Protein AF-A0A528ISN8-F1 (afdb_monomer)

Foldseek 3Di:
DFDDPVVLVVLVVLLVVLVLLLCLQVPVVVNQVLAQFHDDNVRSNVSNVVSVVLSVVSVVCSVVRDPVVVLVNLVVQLVVLVVVLVVCVVPVVRGDPVDCNVVVVNVSSVVSNVVSVVVNVVVVVPD

Radius of gyration: 15.38 Å; Cα contacts (8 Å, |Δi|>4): 107; chains: 1; bounding box: 31×27×47 Å

Structure (mmCIF, N/CA/C/O backbone):
data_AF-A0A528ISN8-F1
#
_entry.id   AF-A0A528ISN8-F1
#
loop_
_atom_site.group_PDB
_atom_site.id
_atom_site.type_symbol
_atom_site.label_atom_id
_atom_site.label_alt_id
_atom_site.label_comp_id
_atom_site.label_asym_id
_atom_site.label_entity_id
_atom_site.label_seq_id
_atom_site.pdbx_PDB_ins_code
_atom_site.Cartn_x
_atom_site.Cartn_y
_atom_site.Cartn_z
_atom_site.occupancy
_atom_site.B_iso_or_equiv
_atom_site.auth_seq_id
_atom_site.auth_comp_id
_atom_site.auth_asym_id
_atom_site.auth_atom_id
_atom_site.pdbx_PDB_model_num
ATOM 1 N N . PRO A 1 1 ? -13.300 -5.637 23.542 1.00 52.06 1 PRO A N 1
ATOM 2 C CA . PRO A 1 1 ? -14.285 -5.039 22.604 1.00 52.06 1 PRO A CA 1
ATOM 3 C C . PRO A 1 1 ? -13.810 -5.122 21.140 1.00 52.06 1 PRO A C 1
ATOM 5 O O . PRO A 1 1 ? -12.616 -4.921 20.903 1.00 52.06 1 PRO A O 1
ATOM 8 N N . PRO A 1 2 ? -14.709 -5.433 20.189 1.00 59.47 2 PRO A N 1
ATOM 9 C CA . PRO A 1 2 ? -14.371 -5.659 18.779 1.00 59.47 2 PRO A CA 1
ATOM 10 C C . PRO A 1 2 ? -13.728 -4.428 18.117 1.00 59.47 2 PRO A C 1
ATOM 12 O O . PRO A 1 2 ? -13.886 -3.300 18.597 1.00 59.47 2 PRO A O 1
ATOM 15 N N . PHE A 1 3 ? -12.969 -4.648 17.035 1.00 64.38 3 PHE A N 1
ATOM 16 C CA . PHE A 1 3 ? -12.399 -3.558 16.236 1.00 64.38 3 PHE A CA 1
ATOM 17 C C . PHE A 1 3 ? -13.496 -2.615 15.707 1.00 64.38 3 PHE A C 1
ATOM 19 O O . PHE A 1 3 ? -14.561 -3.096 15.314 1.00 64.38 3 PHE A O 1
ATOM 26 N N . PRO A 1 4 ? -13.249 -1.290 15.654 1.00 77.19 4 PRO A N 1
ATOM 27 C CA . PRO A 1 4 ? -14.167 -0.351 15.015 1.00 77.19 4 PRO A CA 1
ATOM 28 C C . PRO A 1 4 ? -14.464 -0.772 13.569 1.00 77.19 4 PRO A C 1
ATOM 30 O O . PRO A 1 4 ? -13.540 -1.135 12.841 1.00 77.19 4 PRO A O 1
ATOM 33 N N . ALA A 1 5 ? -15.725 -0.682 13.133 1.00 82.25 5 ALA A N 1
ATOM 34 C CA . ALA A 1 5 ? -16.137 -1.074 11.778 1.00 82.25 5 ALA A CA 1
ATOM 35 C C . ALA A 1 5 ? -15.316 -0.366 10.684 1.00 82.25 5 ALA A C 1
ATOM 37 O O . ALA A 1 5 ? -14.894 -0.995 9.719 1.00 82.25 5 ALA A O 1
ATOM 38 N N . ALA A 1 6 ? -14.997 0.913 10.893 1.00 81.38 6 ALA A N 1
ATOM 39 C CA . ALA A 1 6 ? -14.161 1.691 9.985 1.00 81.38 6 ALA A CA 1
ATOM 40 C C . ALA A 1 6 ? -12.724 1.146 9.858 1.00 81.38 6 ALA A C 1
ATOM 42 O O . ALA A 1 6 ? -12.164 1.161 8.768 1.00 81.38 6 ALA A O 1
ATOM 43 N N . LEU A 1 7 ? -12.138 0.620 10.941 1.00 79.38 7 LEU A N 1
ATOM 44 C CA . LEU A 1 7 ? -10.798 0.027 10.891 1.00 79.38 7 LEU A CA 1
ATOM 45 C C . LEU A 1 7 ? -10.818 -1.331 10.181 1.00 79.38 7 LEU A C 1
ATOM 47 O O . LEU A 1 7 ? -9.904 -1.634 9.428 1.00 79.38 7 LEU A O 1
ATOM 51 N N . ARG A 1 8 ? -11.884 -2.122 10.359 1.00 83.69 8 ARG A N 1
ATOM 52 C CA . ARG A 1 8 ? -12.072 -3.370 9.602 1.00 83.69 8 ARG A CA 1
ATOM 53 C C . ARG A 1 8 ? -12.215 -3.106 8.109 1.00 83.69 8 ARG A C 1
ATOM 55 O O . ARG A 1 8 ? -11.551 -3.767 7.321 1.00 83.69 8 ARG A O 1
ATOM 62 N N . LEU A 1 9 ? -13.040 -2.126 7.733 1.00 86.88 9 LEU A N 1
ATOM 63 C CA . LEU A 1 9 ? -13.190 -1.710 6.340 1.00 86.88 9 LEU A CA 1
ATOM 64 C C . LEU A 1 9 ? -11.846 -1.254 5.761 1.00 86.88 9 LEU A C 1
ATOM 66 O O . LEU A 1 9 ? -11.470 -1.699 4.683 1.00 86.88 9 LEU A O 1
ATOM 70 N N . PHE A 1 10 ? -11.096 -0.437 6.504 1.00 85.56 10 PHE A N 1
ATOM 71 C CA . PHE A 1 10 ? -9.749 -0.031 6.111 1.00 85.56 10 PHE A CA 1
ATOM 72 C C . PHE A 1 10 ? -8.819 -1.234 5.900 1.00 85.56 10 PHE A C 1
ATOM 74 O O . PHE A 1 10 ? -8.199 -1.334 4.848 1.00 85.56 10 PHE A O 1
ATOM 81 N N . SER A 1 11 ? -8.770 -2.187 6.836 1.00 86.12 11 SER A N 1
ATOM 82 C CA . SER A 1 11 ? -7.963 -3.406 6.690 1.00 86.12 11 SER A CA 1
ATOM 83 C C . SER A 1 11 ? -8.367 -4.243 5.473 1.00 86.12 11 SER A C 1
ATOM 85 O O . SER A 1 11 ? -7.494 -4.757 4.784 1.00 86.12 11 SER A O 1
ATOM 87 N N . VAL A 1 12 ? -9.664 -4.354 5.168 1.00 89.94 12 VAL A N 1
ATOM 88 C CA . VAL A 1 12 ? -10.143 -5.038 3.954 1.00 89.94 12 VAL A CA 1
ATOM 89 C C . VAL A 1 12 ? -9.658 -4.319 2.694 1.00 89.94 12 VAL A C 1
ATOM 91 O O . VAL A 1 12 ? -9.135 -4.966 1.790 1.00 89.94 12 VAL A O 1
ATOM 94 N N . VAL A 1 13 ? -9.768 -2.989 2.645 1.00 89.56 13 VAL A N 1
ATOM 95 C CA . VAL A 1 13 ? -9.257 -2.185 1.521 1.00 89.56 13 VAL A CA 1
ATOM 96 C C . VAL A 1 13 ? -7.746 -2.367 1.358 1.00 89.56 13 VAL A C 1
ATOM 98 O O . VAL A 1 13 ? -7.276 -2.576 0.242 1.00 89.56 13 VAL A O 1
ATOM 101 N N . VAL A 1 14 ? -6.989 -2.358 2.459 1.00 87.88 14 VAL A N 1
ATOM 102 C CA . VAL A 1 14 ? -5.541 -2.608 2.444 1.00 87.88 14 VAL A CA 1
ATOM 103 C C . VAL A 1 14 ? -5.237 -4.000 1.890 1.00 87.88 14 VAL A C 1
ATOM 105 O O . VAL A 1 14 ? -4.411 -4.116 0.994 1.00 87.88 14 VAL A O 1
ATOM 108 N N . ILE A 1 15 ? -5.941 -5.048 2.328 1.00 90.94 15 ILE A N 1
ATOM 109 C CA . ILE A 1 15 ? -5.758 -6.410 1.797 1.00 90.94 15 ILE A CA 1
ATOM 110 C C . ILE A 1 15 ? -5.985 -6.456 0.281 1.00 90.94 15 ILE A C 1
ATOM 112 O O . ILE A 1 15 ? -5.179 -7.050 -0.430 1.00 90.94 15 ILE A O 1
ATOM 116 N N . LEU A 1 16 ? -7.030 -5.799 -0.231 1.00 92.00 16 LEU A N 1
ATOM 117 C CA . LEU A 1 16 ? -7.304 -5.751 -1.673 1.00 92.00 16 LEU A CA 1
ATOM 118 C C . LEU A 1 16 ? -6.154 -5.111 -2.465 1.00 92.00 16 LEU A C 1
ATOM 120 O O . LEU A 1 16 ? -5.791 -5.600 -3.533 1.00 92.00 16 LEU A O 1
ATOM 124 N N . VAL A 1 17 ? -5.546 -4.052 -1.929 1.00 90.00 17 VAL A N 1
ATOM 125 C CA . VAL A 1 17 ? -4.348 -3.435 -2.519 1.00 90.00 17 VAL A CA 1
ATOM 126 C C . VAL A 1 17 ? -3.147 -4.381 -2.433 1.00 90.00 17 VAL A C 1
ATOM 128 O O . VAL A 1 17 ? -2.412 -4.541 -3.410 1.00 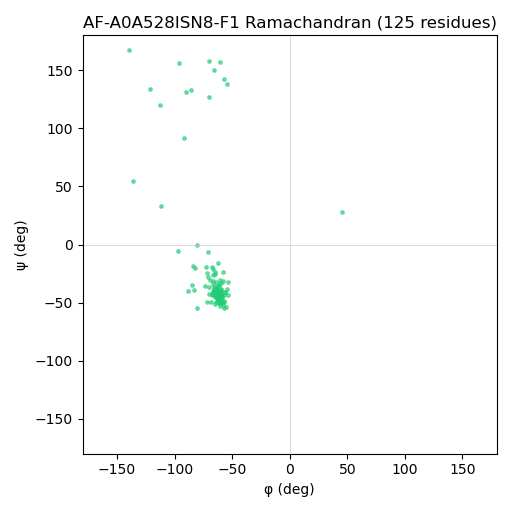90.00 17 VAL A O 1
ATOM 131 N N . LEU A 1 18 ? -2.951 -5.040 -1.290 1.00 92.12 18 LEU A N 1
ATOM 132 C CA . LEU A 1 18 ? -1.830 -5.954 -1.073 1.00 92.12 18 LEU A CA 1
ATOM 133 C C . LEU A 1 18 ? -1.885 -7.185 -1.980 1.00 92.12 18 LEU A C 1
ATOM 135 O O . LEU A 1 18 ? -0.827 -7.699 -2.324 1.00 92.12 18 LEU A O 1
ATOM 139 N N . ILE A 1 19 ? -3.062 -7.606 -2.452 1.00 94.31 19 ILE A N 1
ATOM 140 C CA . ILE A 1 19 ? -3.190 -8.650 -3.486 1.00 94.31 19 ILE A CA 1
ATOM 141 C C . ILE A 1 19 ? -2.476 -8.232 -4.782 1.00 94.31 19 ILE A C 1
ATOM 143 O O . ILE A 1 19 ? -1.781 -9.045 -5.395 1.00 94.31 19 ILE A O 1
ATOM 147 N N . ILE A 1 20 ? -2.587 -6.962 -5.185 1.00 93.19 20 ILE A N 1
ATOM 148 C CA . ILE A 1 20 ? -1.878 -6.438 -6.364 1.00 93.19 20 ILE A CA 1
ATOM 149 C C . ILE A 1 20 ? -0.364 -6.492 -6.121 1.00 93.19 20 ILE A C 1
ATOM 151 O O . ILE A 1 20 ? 0.386 -6.942 -6.989 1.00 93.19 20 ILE A O 1
ATOM 155 N N . GLY A 1 21 ? 0.079 -6.093 -4.925 1.00 92.50 21 GLY A N 1
ATOM 156 C CA . GLY A 1 21 ? 1.479 -6.175 -4.504 1.00 92.50 21 GLY A CA 1
ATOM 157 C C . GLY A 1 21 ? 2.014 -7.611 -4.473 1.00 92.50 21 GLY A C 1
ATOM 158 O O . GLY A 1 21 ? 3.068 -7.886 -5.042 1.00 92.50 21 GLY A O 1
ATOM 159 N N . ALA A 1 22 ? 1.264 -8.550 -3.894 1.00 95.12 22 ALA A N 1
ATOM 160 C CA . ALA A 1 22 ? 1.579 -9.979 -3.868 1.00 95.12 22 ALA A CA 1
ATOM 161 C C . ALA A 1 22 ? 1.672 -10.571 -5.283 1.00 95.12 22 ALA A C 1
ATOM 163 O O . ALA A 1 22 ? 2.490 -11.455 -5.546 1.00 95.12 22 ALA A O 1
ATOM 164 N N . GLY A 1 23 ? 0.912 -10.027 -6.236 1.00 95.12 23 GLY A N 1
ATOM 165 C CA . GLY A 1 23 ? 1.036 -10.363 -7.649 1.00 95.12 23 GLY A CA 1
ATOM 166 C C . GLY A 1 23 ? 2.433 -10.104 -8.233 1.00 95.12 23 GLY A C 1
ATOM 167 O O . GLY A 1 23 ? 2.816 -10.795 -9.172 1.00 95.12 23 GLY A O 1
ATOM 168 N N . LEU A 1 24 ? 3.256 -9.213 -7.661 1.00 94.69 24 LEU A N 1
ATOM 169 C CA . LEU A 1 24 ? 4.671 -9.097 -8.049 1.00 94.69 24 LEU A CA 1
ATOM 170 C C . LEU A 1 24 ? 5.507 -10.332 -7.671 1.00 94.69 24 LEU A C 1
ATOM 172 O O . LEU A 1 24 ? 6.516 -10.605 -8.322 1.00 94.69 24 LEU A O 1
ATOM 176 N N . PHE A 1 25 ? 5.104 -11.073 -6.636 1.00 95.81 25 PHE A N 1
ATOM 177 C CA . PHE A 1 25 ? 5.759 -12.315 -6.229 1.00 95.81 25 PHE A CA 1
ATOM 178 C C . PHE A 1 25 ? 5.298 -13.485 -7.101 1.00 95.81 25 PHE A C 1
ATOM 180 O O . PHE A 1 25 ? 6.121 -14.158 -7.723 1.00 95.81 25 PHE A O 1
ATOM 187 N N . PHE A 1 26 ? 3.980 -13.692 -7.181 1.00 96.44 26 PHE A N 1
ATOM 188 C CA . PHE A 1 26 ? 3.382 -14.872 -7.815 1.00 96.44 26 PHE A CA 1
ATOM 189 C C . PHE A 1 26 ? 3.221 -14.744 -9.335 1.00 96.44 26 PHE A C 1
ATOM 191 O O . PHE A 1 26 ? 3.386 -15.726 -10.053 1.00 96.44 26 PHE A O 1
ATOM 198 N N . ALA A 1 27 ? 2.925 -13.544 -9.842 1.00 95.50 27 ALA A N 1
ATOM 199 C CA . ALA A 1 27 ? 2.644 -13.289 -11.256 1.00 95.50 27 ALA A CA 1
ATOM 200 C C . ALA A 1 27 ? 3.340 -12.011 -11.786 1.00 95.50 27 ALA A C 1
ATOM 202 O O . ALA A 1 27 ? 2.686 -11.131 -12.363 1.00 95.50 27 ALA A O 1
ATOM 203 N N . PRO A 1 28 ? 4.679 -11.883 -11.647 1.00 93.38 28 PRO A N 1
ATOM 204 C CA . PRO A 1 28 ? 5.405 -10.661 -12.002 1.00 93.38 28 PRO A CA 1
ATOM 205 C C . PRO A 1 28 ? 5.227 -10.248 -13.468 1.00 93.38 28 PRO A C 1
ATOM 207 O O . PRO A 1 28 ? 5.225 -9.059 -13.767 1.00 93.38 28 PRO A O 1
ATOM 210 N N . VAL A 1 29 ? 5.041 -11.199 -14.388 1.00 93.06 29 VAL A N 1
ATOM 211 C CA . VAL A 1 29 ? 4.824 -10.909 -15.818 1.00 93.06 29 VAL A CA 1
ATOM 212 C C . VAL A 1 29 ? 3.555 -10.076 -16.040 1.00 93.06 29 VAL A C 1
ATOM 214 O O . VAL A 1 29 ? 3.536 -9.203 -16.904 1.00 93.06 29 VAL A O 1
ATOM 217 N N . LEU A 1 30 ? 2.516 -10.287 -15.228 1.00 93.19 30 LEU A N 1
ATOM 218 C CA . LEU A 1 30 ? 1.252 -9.558 -15.330 1.00 93.19 30 LEU A CA 1
ATOM 219 C C . LEU A 1 30 ? 1.304 -8.205 -14.611 1.00 93.19 30 LEU A C 1
ATOM 221 O O . LEU A 1 30 ? 0.760 -7.218 -15.109 1.00 93.19 30 LEU A O 1
ATOM 225 N N . VAL A 1 31 ? 1.952 -8.143 -13.446 1.00 93.81 31 VAL A N 1
ATOM 226 C CA . VAL A 1 31 ? 1.903 -6.951 -12.585 1.00 93.81 31 VAL A CA 1
ATOM 227 C C . VAL A 1 31 ? 2.988 -5.933 -12.928 1.00 93.81 31 VAL A C 1
ATOM 229 O O . VAL A 1 31 ? 2.696 -4.740 -12.987 1.00 93.81 31 VAL A O 1
ATOM 232 N N . LYS A 1 32 ? 4.218 -6.371 -13.233 1.00 93.12 32 LYS A N 1
ATOM 233 C CA . LYS A 1 32 ? 5.349 -5.464 -13.505 1.00 93.12 32 LYS A CA 1
ATOM 234 C C . LYS A 1 32 ? 5.064 -4.414 -14.591 1.00 93.12 32 LYS A C 1
ATOM 236 O O . LYS A 1 32 ? 5.410 -3.261 -14.358 1.00 93.12 32 LYS A O 1
ATOM 241 N N . PRO A 1 33 ? 4.424 -4.730 -15.738 1.00 91.94 33 PRO A N 1
ATOM 242 C CA . PRO A 1 33 ? 4.152 -3.724 -16.773 1.00 91.94 33 PRO A CA 1
ATOM 243 C C . PRO A 1 33 ? 3.187 -2.615 -16.329 1.00 91.94 33 PRO A C 1
ATOM 245 O O . PRO A 1 33 ? 3.187 -1.526 -16.905 1.00 91.94 33 PRO A O 1
ATOM 248 N N . ARG A 1 34 ? 2.355 -2.904 -15.321 1.00 91.81 34 ARG A N 1
ATOM 249 C CA . ARG A 1 34 ? 1.342 -2.003 -14.751 1.00 91.81 34 ARG A CA 1
ATOM 250 C C . ARG A 1 34 ? 1.838 -1.287 -13.493 1.00 91.81 34 ARG A C 1
ATOM 252 O O . ARG A 1 34 ? 1.126 -0.437 -12.965 1.00 91.81 34 ARG A O 1
ATOM 259 N N . TRP A 1 35 ? 3.030 -1.640 -13.015 1.00 93.19 35 TRP A N 1
ATOM 260 C CA . TRP A 1 35 ? 3.626 -1.042 -11.831 1.00 93.19 35 TRP A CA 1
ATOM 261 C C . TRP A 1 35 ? 3.949 0.444 -12.080 1.00 93.19 35 TRP A C 1
ATOM 263 O O . TRP A 1 35 ? 4.215 0.818 -13.227 1.00 93.19 35 TRP A O 1
ATOM 273 N N . PRO A 1 36 ? 3.923 1.317 -11.053 1.00 92.94 36 PRO A N 1
ATOM 274 C CA . PRO A 1 36 ? 4.059 2.760 -11.271 1.00 92.94 36 PRO A CA 1
ATOM 275 C C . PRO A 1 36 ? 5.448 3.206 -11.763 1.00 92.94 36 PRO A C 1
ATOM 277 O O . PRO A 1 36 ? 5.579 4.289 -12.335 1.00 92.94 36 PRO A O 1
ATOM 280 N N . TRP A 1 37 ? 6.467 2.366 -11.567 1.00 92.94 37 TRP A N 1
ATOM 281 C CA . TRP A 1 37 ? 7.837 2.566 -12.040 1.00 92.94 37 TRP A CA 1
ATOM 282 C C . TRP A 1 37 ? 8.441 1.254 -12.556 1.00 92.94 37 TRP A C 1
ATOM 284 O O . TRP A 1 37 ? 7.912 0.161 -12.325 1.00 92.94 37 TRP A O 1
ATOM 294 N N . ALA A 1 38 ? 9.574 1.352 -13.251 1.00 91.88 38 ALA A N 1
ATOM 295 C CA . ALA A 1 38 ? 10.290 0.190 -13.762 1.00 91.88 38 ALA A CA 1
ATOM 296 C C . ALA A 1 38 ? 10.937 -0.621 -12.625 1.00 91.88 38 ALA A C 1
ATOM 298 O O . ALA A 1 38 ? 11.713 -0.103 -11.827 1.00 91.88 38 ALA A O 1
ATOM 299 N N . VAL A 1 39 ? 10.654 -1.923 -12.582 1.00 91.38 39 VAL A N 1
ATOM 300 C CA . VAL A 1 39 ? 11.180 -2.847 -11.565 1.00 91.38 39 VAL A CA 1
ATOM 301 C C . VAL A 1 39 ? 11.964 -3.991 -12.207 1.00 91.38 39 VAL A C 1
ATOM 303 O O . VAL A 1 39 ? 11.507 -4.637 -13.155 1.00 91.38 39 VAL A O 1
ATOM 306 N N . THR A 1 40 ? 13.147 -4.292 -11.672 1.00 93.44 40 THR A N 1
ATOM 307 C CA . THR A 1 40 ? 13.923 -5.479 -12.069 1.00 93.44 40 THR A CA 1
ATOM 308 C C . THR A 1 40 ? 13.232 -6.762 -11.577 1.00 93.44 40 THR A C 1
ATOM 310 O O . THR A 1 40 ?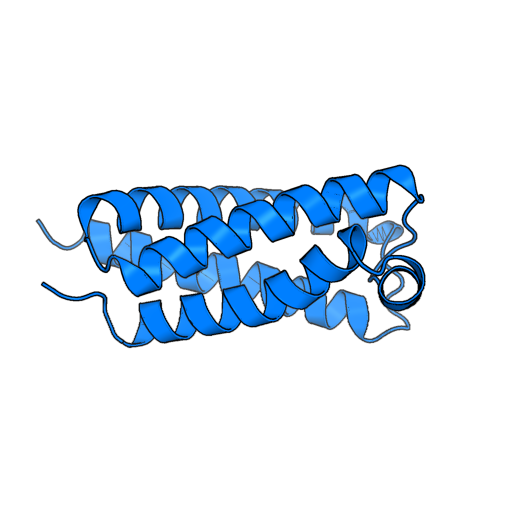 12.397 -6.706 -10.669 1.00 93.44 40 THR A O 1
ATOM 313 N N . PRO A 1 41 ? 13.499 -7.940 -12.178 1.00 92.50 41 PRO A N 1
ATOM 314 C CA . PRO A 1 41 ? 12.860 -9.194 -11.762 1.00 92.50 41 PRO A CA 1
ATOM 315 C C . PRO A 1 41 ? 13.067 -9.537 -10.280 1.00 92.50 41 PRO A C 1
ATOM 317 O O . PRO A 1 41 ? 12.119 -9.958 -9.621 1.00 92.50 41 PRO A O 1
ATOM 320 N N . PHE A 1 42 ? 14.274 -9.307 -9.755 1.00 93.81 42 PHE A N 1
ATOM 321 C CA . PHE A 1 42 ? 14.571 -9.510 -8.339 1.00 93.81 42 PHE A CA 1
ATOM 322 C C . PHE A 1 42 ? 13.769 -8.547 -7.454 1.00 93.81 42 PHE A C 1
ATOM 324 O O . PHE A 1 42 ? 13.039 -9.003 -6.578 1.00 93.81 42 PHE A O 1
ATOM 331 N N . ASN A 1 43 ? 13.809 -7.239 -7.744 1.00 93.19 43 ASN A N 1
ATOM 332 C CA . ASN A 1 43 ? 13.100 -6.227 -6.953 1.00 93.19 43 ASN A CA 1
ATOM 333 C C . ASN A 1 43 ? 11.583 -6.448 -6.953 1.00 93.19 43 ASN A C 1
ATOM 335 O O . ASN A 1 43 ? 10.938 -6.228 -5.933 1.00 93.19 43 ASN A O 1
ATOM 339 N N . ALA A 1 44 ? 11.012 -6.919 -8.067 1.00 93.88 44 ALA A N 1
ATOM 340 C CA . ALA A 1 44 ? 9.595 -7.264 -8.135 1.00 93.88 44 ALA A CA 1
ATOM 341 C C . ALA A 1 44 ? 9.239 -8.370 -7.130 1.00 93.88 44 ALA A C 1
ATOM 343 O O . ALA A 1 44 ? 8.355 -8.178 -6.298 1.00 93.88 44 ALA A O 1
ATOM 344 N N . ARG A 1 45 ? 9.963 -9.497 -7.141 1.00 94.88 45 ARG A N 1
ATOM 345 C CA . ARG A 1 45 ? 9.713 -10.584 -6.182 1.00 94.88 45 ARG A CA 1
ATOM 346 C C . ARG A 1 45 ? 10.001 -10.149 -4.749 1.00 94.88 45 ARG A C 1
ATOM 348 O O . ARG A 1 45 ? 9.221 -10.459 -3.861 1.00 94.88 45 ARG A O 1
ATOM 355 N N . PHE A 1 46 ? 11.066 -9.386 -4.527 1.00 94.25 46 PHE A N 1
ATOM 356 C CA . PHE A 1 46 ? 11.395 -8.851 -3.208 1.00 94.25 46 PHE A CA 1
ATOM 357 C C . PHE A 1 46 ? 10.249 -8.001 -2.637 1.00 94.25 46 PHE A C 1
ATOM 359 O O . PHE A 1 46 ? 9.747 -8.303 -1.557 1.00 94.25 46 PHE A O 1
ATOM 366 N N . LEU A 1 47 ? 9.756 -7.014 -3.396 1.00 93.56 47 LEU A N 1
ATOM 367 C CA . LEU A 1 47 ? 8.602 -6.192 -3.011 1.00 93.56 47 LEU A CA 1
ATOM 368 C C . LEU A 1 47 ? 7.337 -7.031 -2.808 1.00 93.56 47 LEU A C 1
ATOM 370 O O . LEU A 1 47 ? 6.634 -6.866 -1.813 1.00 93.56 47 LEU A O 1
ATOM 374 N N . GLY A 1 48 ? 7.064 -7.964 -3.722 1.00 95.25 48 GLY A N 1
ATOM 375 C CA . GLY A 1 48 ? 5.913 -8.854 -3.615 1.00 95.25 48 GLY A CA 1
ATOM 376 C C . GLY A 1 48 ? 5.934 -9.715 -2.350 1.00 95.25 48 GLY A C 1
ATOM 377 O O . GLY A 1 48 ? 4.878 -9.964 -1.771 1.00 95.25 48 GLY A O 1
ATOM 378 N N . GLY A 1 49 ? 7.118 -10.114 -1.877 1.00 94.75 49 GLY A N 1
ATOM 379 C CA . GLY A 1 49 ? 7.290 -10.818 -0.606 1.00 94.75 49 GLY A CA 1
ATOM 380 C C . GLY A 1 49 ? 6.846 -9.976 0.592 1.00 94.75 49 GLY A C 1
ATOM 381 O O . GLY A 1 49 ? 6.066 -10.460 1.412 1.00 94.75 49 GLY A O 1
ATOM 382 N N . PHE A 1 50 ? 7.254 -8.702 0.656 1.00 92.12 50 PHE A N 1
ATOM 383 C CA . PHE A 1 50 ? 6.807 -7.781 1.711 1.00 92.12 50 PHE A CA 1
ATOM 384 C C . PHE A 1 50 ? 5.292 -7.586 1.702 1.00 92.12 50 PHE A C 1
ATOM 386 O O . PHE A 1 50 ? 4.657 -7.729 2.745 1.00 92.12 50 PHE A O 1
ATOM 393 N N . TYR A 1 51 ? 4.704 -7.334 0.530 1.00 92.56 51 TYR A N 1
ATOM 394 C CA . TYR A 1 51 ? 3.254 -7.166 0.420 1.00 92.56 51 TYR A CA 1
ATOM 395 C C . TYR A 1 51 ? 2.484 -8.429 0.802 1.00 92.56 51 TYR A C 1
ATOM 397 O O . TYR A 1 51 ? 1.445 -8.347 1.453 1.00 92.56 51 TYR A O 1
ATOM 405 N N . THR A 1 52 ? 3.007 -9.605 0.449 1.00 94.62 52 THR A N 1
ATOM 406 C CA . THR A 1 52 ? 2.404 -10.888 0.832 1.00 94.62 52 THR A CA 1
ATOM 407 C C . THR A 1 52 ? 2.468 -11.096 2.346 1.00 94.62 52 THR A C 1
ATOM 409 O O . THR A 1 52 ? 1.472 -11.490 2.951 1.00 94.62 52 THR A O 1
ATOM 412 N N . ALA A 1 53 ? 3.606 -10.796 2.978 1.00 92.12 53 ALA A N 1
ATOM 413 C CA . ALA A 1 53 ? 3.751 -10.898 4.428 1.00 92.12 53 ALA A CA 1
ATOM 414 C C . ALA A 1 53 ? 2.786 -9.953 5.161 1.00 92.12 53 ALA A C 1
ATOM 416 O O . ALA A 1 53 ? 2.082 -10.376 6.079 1.00 92.12 53 ALA A O 1
ATOM 417 N N . GLU A 1 54 ? 2.690 -8.697 4.718 1.00 89.62 54 GLU A N 1
ATOM 418 C CA . GLU A 1 54 ? 1.739 -7.732 5.273 1.00 89.62 54 GLU A CA 1
ATOM 419 C C . GLU A 1 54 ? 0.289 -8.206 5.102 1.00 89.62 54 GLU A C 1
ATOM 421 O O . GLU A 1 54 ? -0.502 -8.133 6.044 1.00 89.62 54 GLU A O 1
ATOM 426 N N . MET A 1 55 ? -0.051 -8.766 3.937 1.00 91.38 55 MET A N 1
ATOM 427 C CA . MET A 1 55 ? -1.389 -9.287 3.654 1.00 91.38 55 MET A CA 1
ATOM 428 C C . MET A 1 55 ? -1.778 -10.387 4.643 1.00 91.38 55 MET A C 1
ATOM 430 O O . MET A 1 55 ? -2.889 -10.371 5.174 1.00 91.38 55 MET A O 1
ATOM 434 N N . VAL A 1 56 ? -0.858 -11.314 4.928 1.00 91.56 56 VAL A N 1
ATOM 435 C CA . VAL A 1 56 ? -1.073 -12.395 5.900 1.00 91.56 56 VAL A CA 1
ATOM 436 C C . VAL A 1 56 ? -1.297 -11.829 7.303 1.00 91.56 56 VAL A C 1
ATOM 438 O O . VAL A 1 56 ? -2.227 -12.253 7.990 1.00 91.56 56 VAL A O 1
ATOM 441 N N . VAL A 1 57 ? -0.507 -10.834 7.718 1.00 87.56 57 VAL A N 1
ATOM 442 C CA . VAL A 1 57 ? -0.674 -10.173 9.023 1.00 87.56 57 VAL A CA 1
ATOM 443 C C . VAL A 1 57 ? -2.022 -9.444 9.109 1.00 87.56 57 VAL A C 1
ATOM 445 O O . VAL A 1 57 ? -2.724 -9.560 10.115 1.00 87.56 57 VAL A O 1
ATOM 448 N N . MET A 1 58 ? -2.431 -8.735 8.055 1.00 85.12 58 MET A N 1
ATOM 449 C CA . MET A 1 58 ? -3.721 -8.038 8.007 1.00 85.12 58 MET A CA 1
ATOM 450 C C . MET A 1 58 ? -4.906 -9.012 8.026 1.00 85.12 58 MET A C 1
ATOM 452 O O . MET A 1 58 ? -5.878 -8.787 8.750 1.00 85.12 58 MET A O 1
ATOM 456 N N . ALA A 1 59 ? -4.820 -10.123 7.292 1.00 87.94 59 ALA A N 1
ATOM 457 C CA . ALA A 1 59 ? -5.835 -11.172 7.317 1.00 87.94 59 ALA A CA 1
ATOM 458 C C . ALA A 1 59 ? -5.943 -11.814 8.712 1.00 87.94 59 ALA A C 1
ATOM 460 O O . ALA A 1 59 ? -7.042 -11.946 9.255 1.00 87.94 59 ALA A O 1
ATOM 461 N N . ALA A 1 60 ? -4.804 -12.124 9.337 1.00 85.38 60 ALA A N 1
ATOM 462 C CA . ALA A 1 60 ? -4.730 -12.642 10.700 1.00 85.38 60 ALA A CA 1
ATOM 463 C C . ALA A 1 60 ? -5.412 -11.710 11.718 1.00 85.38 60 ALA A C 1
ATOM 465 O O . ALA A 1 60 ? -6.146 -12.174 12.593 1.00 85.38 60 ALA A O 1
ATOM 466 N N . LEU A 1 61 ? -5.234 -10.390 11.595 1.00 81.19 61 LEU A N 1
ATOM 467 C CA . LEU A 1 61 ? -5.911 -9.422 12.463 1.00 81.19 61 LEU A CA 1
ATOM 468 C C . LEU A 1 61 ? -7.432 -9.449 12.335 1.00 81.19 61 LEU A C 1
ATOM 470 O O . LEU A 1 61 ? -8.127 -9.336 13.351 1.00 81.19 61 LEU A O 1
ATOM 474 N N . LEU A 1 62 ? -7.946 -9.571 11.107 1.00 81.94 62 LEU A N 1
ATOM 475 C CA . LEU A 1 62 ? -9.384 -9.640 10.854 1.00 81.94 62 LEU A CA 1
ATOM 476 C C . LEU A 1 62 ? -9.993 -10.918 11.441 1.00 81.94 62 LEU A C 1
ATOM 478 O O . LEU A 1 62 ? -11.076 -10.851 12.021 1.00 81.94 62 LEU A O 1
ATOM 482 N N . VAL A 1 63 ? -9.277 -12.044 11.352 1.00 82.62 63 VAL A N 1
ATOM 483 C CA . VAL A 1 63 ? -9.718 -13.343 11.886 1.00 82.62 63 VAL A CA 1
ATOM 484 C C . VAL A 1 63 ? -9.661 -13.371 13.415 1.00 82.62 63 VAL A C 1
ATOM 486 O O . VAL A 1 63 ? -10.643 -13.727 14.064 1.00 82.62 63 VAL A O 1
ATOM 489 N N . TRP A 1 64 ? -8.538 -12.969 14.019 1.00 74.06 64 TRP A N 1
ATOM 490 C CA . TRP A 1 64 ? -8.354 -13.102 15.468 1.00 74.06 64 TRP A CA 1
ATOM 491 C C . TRP A 1 64 ? -8.955 -11.955 16.291 1.00 74.06 64 TRP A C 1
ATOM 493 O O . TRP A 1 64 ? -9.183 -12.147 17.484 1.00 74.06 64 TRP A O 1
ATOM 503 N N . ASN A 1 65 ? -9.240 -10.783 15.704 1.00 66.81 65 ASN A N 1
ATOM 504 C CA . ASN A 1 65 ? -10.002 -9.667 16.300 1.00 66.81 65 ASN A CA 1
ATOM 505 C C . ASN A 1 65 ? -9.608 -9.287 17.758 1.00 66.81 65 ASN A C 1
ATOM 507 O O . ASN A 1 65 ? -10.427 -8.781 18.532 1.00 66.81 65 ASN A O 1
ATOM 511 N N . ARG A 1 66 ? -8.348 -9.520 18.161 1.00 65.94 66 ARG A N 1
ATOM 512 C CA . ARG A 1 66 ? -7.816 -9.159 19.486 1.00 65.94 66 ARG A CA 1
ATOM 513 C C . ARG A 1 66 ? -7.216 -7.750 19.440 1.00 65.94 66 ARG A C 1
ATOM 515 O O . ARG A 1 66 ? -6.399 -7.443 18.578 1.00 65.94 66 ARG A O 1
ATOM 522 N N . ARG A 1 67 ? -7.579 -6.889 20.403 1.00 57.53 67 ARG A N 1
ATOM 523 C CA . ARG A 1 67 ? -7.114 -5.484 20.456 1.00 57.53 67 ARG A CA 1
ATOM 524 C C . ARG A 1 67 ? -5.604 -5.326 20.661 1.00 57.53 67 ARG A C 1
ATOM 526 O O . ARG A 1 67 ? -5.024 -4.420 20.074 1.00 57.53 67 ARG A O 1
ATOM 533 N N . SER A 1 68 ? -4.999 -6.181 21.489 1.00 61.31 68 SER A N 1
ATOM 534 C CA . SER A 1 68 ? -3.570 -6.119 21.839 1.00 61.31 68 SER A CA 1
ATOM 535 C C . SER A 1 68 ? -2.646 -6.148 20.599 1.00 61.31 68 SER A C 1
ATOM 537 O O . SER A 1 68 ? -1.906 -5.183 20.406 1.00 61.31 68 SER A O 1
ATOM 539 N N . PRO A 1 69 ? -2.750 -7.135 19.683 1.00 69.12 69 PRO A N 1
ATOM 540 C CA . PRO A 1 69 ? -1.937 -7.151 18.461 1.00 69.12 69 PRO A CA 1
ATOM 541 C C . PRO A 1 69 ? -2.342 -6.085 17.428 1.00 69.12 69 PRO A C 1
ATOM 543 O O . PRO A 1 69 ? -1.508 -5.639 16.645 1.00 69.12 69 PRO A O 1
ATOM 546 N N . GLY A 1 70 ? -3.595 -5.615 17.438 1.00 73.69 70 GLY A N 1
ATOM 547 C CA . GLY A 1 70 ? -4.087 -4.629 16.468 1.00 73.69 70 GLY A CA 1
ATOM 548 C C . GLY A 1 70 ? -3.372 -3.287 16.496 1.00 73.69 70 GLY A C 1
ATOM 549 O O . GLY A 1 70 ? -3.082 -2.719 15.446 1.00 73.69 70 GLY A O 1
ATOM 550 N N . ARG A 1 71 ? -3.075 -2.773 17.695 1.00 79.06 71 ARG A N 1
ATOM 551 C CA . ARG A 1 71 ? -2.366 -1.494 17.836 1.00 79.06 71 ARG A CA 1
ATOM 552 C C .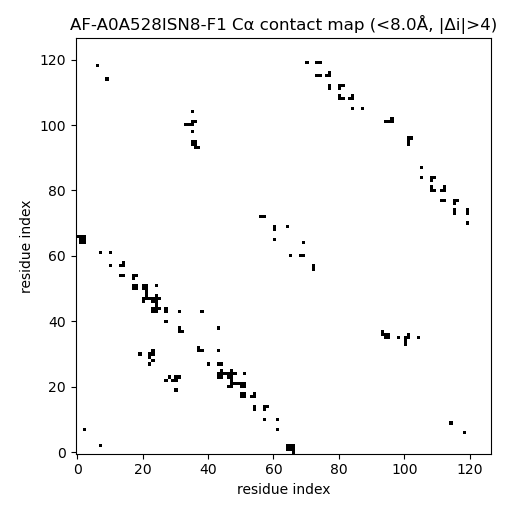 ARG A 1 71 ? -0.936 -1.595 17.310 1.00 79.06 71 ARG A C 1
ATOM 554 O O . ARG A 1 71 ? -0.489 -0.666 16.648 1.00 79.06 71 ARG A O 1
ATOM 561 N N . LEU A 1 72 ? -0.248 -2.705 17.581 1.00 82.56 72 LEU A N 1
ATOM 562 C CA . LEU A 1 72 ? 1.110 -2.931 17.089 1.00 82.56 72 LEU A CA 1
ATOM 563 C C . LEU A 1 72 ? 1.143 -2.907 15.559 1.00 82.56 72 LEU A C 1
ATOM 565 O O . LEU A 1 72 ? 1.909 -2.146 14.978 1.00 82.56 72 LEU A O 1
ATOM 569 N N . VAL A 1 73 ? 0.262 -3.667 14.908 1.00 82.38 73 VAL A N 1
ATOM 570 C CA . VAL A 1 73 ? 0.226 -3.704 13.441 1.00 82.38 73 VAL A CA 1
ATOM 571 C C . VAL A 1 73 ? -0.181 -2.358 12.848 1.00 82.38 73 VAL A C 1
ATOM 573 O O . VAL A 1 73 ? 0.385 -1.950 11.841 1.00 82.38 73 VAL A O 1
ATOM 576 N N . LEU A 1 74 ? -1.105 -1.624 13.478 1.00 84.50 74 LEU A N 1
ATOM 577 C CA . LEU A 1 74 ? -1.471 -0.285 13.015 1.00 84.50 74 LEU A CA 1
ATOM 578 C C . LEU A 1 74 ? -0.282 0.690 13.071 1.00 84.50 74 LEU A C 1
ATOM 580 O O . LEU A 1 74 ? -0.104 1.477 12.146 1.00 84.50 74 LEU A O 1
ATOM 584 N N . VAL A 1 75 ? 0.545 0.622 14.123 1.00 88.31 75 VAL A N 1
ATOM 585 C CA . VAL A 1 75 ? 1.790 1.406 14.219 1.00 88.31 75 VAL A CA 1
ATOM 586 C C . VAL A 1 75 ? 2.783 0.989 13.135 1.00 88.31 75 VAL A C 1
ATOM 588 O O . VAL A 1 75 ? 3.348 1.856 12.474 1.00 88.31 75 VAL A O 1
ATOM 591 N N . MET A 1 76 ? 2.971 -0.315 12.914 1.00 87.00 76 MET A N 1
ATOM 592 C CA . MET A 1 76 ? 3.862 -0.816 11.862 1.00 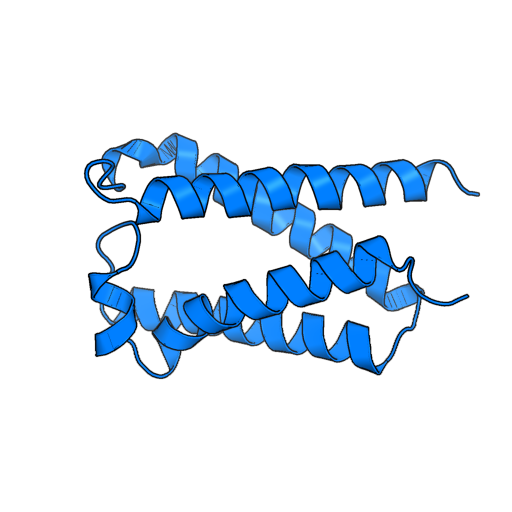87.00 76 MET A CA 1
ATOM 593 C C . MET A 1 76 ? 3.414 -0.350 10.470 1.00 87.00 76 MET A C 1
ATOM 595 O O . MET A 1 76 ? 4.232 0.168 9.713 1.00 87.00 76 MET A O 1
ATOM 599 N N . ALA A 1 77 ? 2.118 -0.457 10.162 1.00 86.81 77 ALA A N 1
ATOM 600 C CA . ALA A 1 77 ? 1.539 0.007 8.903 1.00 86.81 77 ALA A CA 1
ATOM 601 C C . ALA A 1 77 ? 1.680 1.528 8.72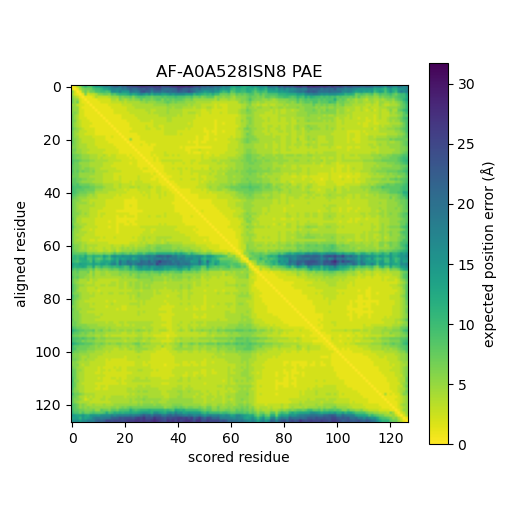9 1.00 86.81 77 ALA A C 1
ATOM 603 O O . ALA A 1 77 ? 2.020 1.998 7.643 1.00 86.81 77 ALA A O 1
ATOM 604 N N . PHE A 1 78 ? 1.480 2.309 9.796 1.00 91.44 78 PHE A N 1
ATOM 605 C CA . PHE A 1 78 ? 1.696 3.758 9.767 1.00 91.44 78 PHE A CA 1
ATOM 606 C C . PHE A 1 78 ? 3.158 4.105 9.459 1.00 91.44 78 PHE A C 1
ATOM 608 O O . PHE A 1 78 ? 3.419 4.863 8.531 1.00 91.44 78 PHE A O 1
ATOM 615 N N . ILE A 1 79 ? 4.120 3.509 10.172 1.00 92.81 79 ILE A N 1
ATOM 616 C CA . ILE A 1 79 ? 5.552 3.749 9.931 1.00 92.81 79 ILE A CA 1
ATOM 617 C C . ILE A 1 79 ? 5.926 3.367 8.495 1.00 92.81 79 ILE A C 1
ATOM 619 O O . ILE A 1 79 ? 6.547 4.160 7.790 1.00 92.81 79 ILE A O 1
ATOM 623 N N . PHE A 1 80 ? 5.511 2.182 8.042 1.00 89.88 80 PHE A N 1
ATOM 624 C CA . PHE A 1 80 ? 5.784 1.712 6.688 1.00 89.88 80 PHE A CA 1
ATOM 625 C C . PHE A 1 80 ? 5.207 2.659 5.629 1.00 89.88 80 PHE A C 1
ATOM 627 O O . PHE A 1 80 ? 5.926 3.095 4.732 1.00 89.88 80 PHE A O 1
ATOM 634 N N . THR A 1 81 ? 3.933 3.038 5.752 1.00 92.44 81 THR A N 1
ATOM 635 C CA . THR A 1 81 ? 3.278 3.927 4.781 1.00 92.44 81 THR A CA 1
ATOM 636 C C . THR A 1 81 ? 3.856 5.339 4.789 1.00 92.44 81 THR A C 1
ATOM 638 O O . THR A 1 81 ? 3.979 5.928 3.715 1.00 92.44 81 THR A O 1
ATOM 641 N N . VAL A 1 82 ? 4.288 5.865 5.941 1.00 96.31 82 VAL A N 1
ATOM 642 C CA . VAL A 1 82 ? 5.009 7.148 6.026 1.00 96.31 82 VAL A CA 1
ATOM 643 C C . VAL A 1 82 ? 6.350 7.063 5.302 1.00 96.31 82 VAL A C 1
ATOM 645 O O . VAL A 1 82 ? 6.634 7.917 4.462 1.00 96.31 82 VAL A O 1
ATOM 648 N N . ILE A 1 83 ? 7.148 6.025 5.573 1.00 95.75 83 ILE A N 1
ATOM 649 C CA . ILE A 1 83 ? 8.455 5.833 4.929 1.00 95.75 83 ILE A CA 1
ATOM 650 C C . ILE A 1 83 ? 8.289 5.697 3.415 1.00 95.75 83 ILE A C 1
ATOM 652 O O . ILE A 1 83 ? 8.980 6.385 2.667 1.00 95.75 83 ILE A O 1
ATOM 656 N N . VAL A 1 84 ? 7.353 4.866 2.947 1.00 93.69 84 VAL A N 1
ATOM 657 C CA . VAL A 1 84 ? 7.115 4.678 1.508 1.00 93.69 84 VAL A CA 1
ATOM 658 C C . VAL A 1 84 ? 6.590 5.957 0.855 1.00 93.69 84 VAL A C 1
ATOM 660 O O . VAL A 1 84 ? 7.032 6.295 -0.243 1.00 93.69 84 VAL A O 1
ATOM 663 N N . SER A 1 85 ? 5.703 6.705 1.520 1.00 96.31 85 SER A N 1
ATOM 664 C CA . SER A 1 85 ? 5.218 7.996 1.010 1.00 96.31 85 SER A CA 1
ATOM 665 C C . SER A 1 85 ? 6.364 8.995 0.863 1.00 96.31 85 SER A C 1
ATOM 667 O O . SER A 1 85 ? 6.548 9.565 -0.210 1.00 96.31 85 SER A O 1
ATOM 669 N N . ALA A 1 86 ? 7.177 9.161 1.910 1.00 97.69 86 ALA A N 1
ATOM 670 C CA . ALA A 1 86 ? 8.331 10.053 1.894 1.00 97.69 86 ALA A CA 1
ATOM 671 C C . ALA A 1 86 ? 9.343 9.640 0.816 1.00 97.69 86 ALA A C 1
ATOM 673 O O . ALA A 1 86 ? 9.745 10.464 -0.003 1.00 97.69 86 ALA A O 1
ATOM 674 N N . ALA A 1 87 ? 9.688 8.351 0.745 1.00 96.19 87 ALA A N 1
ATOM 675 C CA . ALA A 1 87 ? 10.574 7.820 -0.285 1.00 96.19 87 ALA A CA 1
ATOM 676 C C . ALA A 1 87 ? 10.019 8.056 -1.698 1.00 96.19 87 ALA A C 1
ATOM 678 O O . ALA A 1 87 ? 10.791 8.392 -2.595 1.00 96.19 87 ALA A O 1
ATOM 679 N N . SER A 1 88 ? 8.700 7.943 -1.893 1.00 95.88 88 SER A N 1
ATOM 680 C CA . SER A 1 88 ? 8.045 8.208 -3.182 1.00 95.88 88 SER A CA 1
ATOM 681 C C . SER A 1 88 ? 8.169 9.677 -3.598 1.00 95.88 88 SER A C 1
ATOM 683 O O . SER A 1 88 ? 8.429 9.948 -4.767 1.00 95.88 88 SER A O 1
ATOM 685 N N . PHE A 1 89 ? 8.050 10.622 -2.657 1.00 97.25 89 PHE A N 1
ATOM 686 C CA . PHE A 1 89 ? 8.265 12.049 -2.933 1.00 97.25 89 PHE A CA 1
ATOM 687 C C . PHE A 1 89 ? 9.730 12.400 -3.206 1.00 97.25 89 PHE A C 1
ATOM 689 O O . PHE A 1 89 ? 10.011 13.233 -4.062 1.00 97.25 89 PHE A O 1
ATOM 696 N N . ILE A 1 90 ? 10.674 11.759 -2.515 1.00 97.94 90 ILE A N 1
ATOM 697 C CA . ILE A 1 90 ? 12.110 11.963 -2.769 1.00 97.94 90 ILE A CA 1
ATOM 698 C C . ILE A 1 90 ? 12.495 11.427 -4.159 1.00 97.94 90 ILE A C 1
ATOM 700 O O . ILE A 1 90 ? 13.375 11.971 -4.819 1.00 97.94 90 ILE A O 1
ATOM 704 N N . ASN A 1 91 ? 11.812 10.380 -4.627 1.00 95.94 91 ASN A N 1
ATOM 705 C CA . ASN A 1 91 ? 12.146 9.637 -5.841 1.00 95.94 91 ASN A CA 1
ATOM 706 C C . ASN A 1 91 ? 11.118 9.828 -6.971 1.00 95.94 91 ASN A C 1
ATOM 708 O O . ASN A 1 91 ? 10.895 8.914 -7.767 1.00 95.94 91 ASN A O 1
ATOM 712 N N . LEU A 1 92 ? 10.507 11.015 -7.076 1.00 95.12 92 LEU A N 1
ATOM 713 C CA . LEU A 1 92 ? 9.477 11.311 -8.086 1.00 95.12 92 LEU A CA 1
ATOM 714 C C . LEU A 1 92 ? 9.930 11.015 -9.524 1.00 95.12 92 LEU A C 1
ATOM 716 O O . LEU A 1 92 ? 9.117 10.577 -10.333 1.00 95.12 92 LEU A O 1
ATOM 720 N N . GLY A 1 93 ? 11.222 11.180 -9.826 1.00 94.31 93 GLY A N 1
ATOM 721 C CA . GLY A 1 93 ? 11.785 10.934 -11.158 1.00 94.31 93 GLY A CA 1
ATOM 722 C C . GLY A 1 93 ? 11.678 9.486 -11.659 1.00 94.31 93 GLY A C 1
ATOM 723 O O . GLY A 1 93 ? 11.813 9.254 -12.856 1.00 94.31 93 GLY A O 1
ATOM 724 N N . TYR A 1 94 ? 11.409 8.509 -10.785 1.00 92.00 94 TYR A N 1
ATOM 725 C CA . TYR A 1 94 ? 11.195 7.115 -11.196 1.00 92.00 94 TYR A CA 1
ATOM 726 C C . TYR A 1 94 ? 9.766 6.831 -11.677 1.00 92.00 94 TYR A C 1
ATOM 728 O O . TYR A 1 94 ? 9.531 5.824 -12.350 1.00 92.00 94 TYR A O 1
ATOM 736 N N . PHE A 1 95 ? 8.802 7.677 -11.315 1.00 94.19 95 PHE A N 1
ATOM 737 C CA . PHE A 1 95 ? 7.395 7.457 -11.622 1.00 94.19 95 PHE A CA 1
ATOM 738 C C . PHE A 1 95 ? 7.051 7.983 -13.017 1.00 94.19 95 PHE A C 1
ATOM 740 O O . PHE A 1 95 ? 7.364 9.120 -13.364 1.00 94.19 95 PHE A O 1
ATOM 747 N N . ASN A 1 96 ? 6.340 7.177 -13.809 1.00 90.12 96 ASN A N 1
ATOM 748 C CA . ASN A 1 96 ? 5.811 7.625 -15.099 1.00 90.12 96 ASN A CA 1
ATOM 749 C C . ASN A 1 96 ? 4.387 8.191 -14.936 1.00 90.12 96 ASN A C 1
ATOM 751 O O . ASN A 1 96 ? 3.402 7.450 -15.026 1.00 90.12 96 ASN A O 1
ATOM 755 N N . PHE A 1 97 ? 4.288 9.505 -14.718 1.00 92.38 97 PHE A N 1
ATOM 756 C CA . PHE A 1 97 ? 3.026 10.220 -14.483 1.00 92.38 97 PHE A CA 1
ATOM 757 C C . PHE A 1 97 ? 2.101 10.353 -15.704 1.00 92.38 97 PHE A C 1
ATOM 759 O O . PHE A 1 97 ? 0.954 10.766 -15.534 1.00 92.38 97 PHE A O 1
ATOM 766 N N . GLU A 1 98 ? 2.533 9.939 -16.902 1.00 91.94 98 GLU A N 1
ATOM 767 C CA . GLU A 1 98 ? 1.640 9.794 -18.065 1.00 91.94 98 GLU A CA 1
ATOM 768 C C . GLU A 1 98 ? 0.626 8.658 -17.851 1.00 91.94 98 GLU A C 1
ATOM 770 O O . GLU A 1 98 ? -0.431 8.599 -18.481 1.00 91.94 98 GLU A O 1
ATOM 775 N N . ARG A 1 99 ? 0.935 7.732 -16.933 1.00 91.06 99 ARG A N 1
ATOM 776 C CA . ARG A 1 99 ? 0.077 6.604 -16.567 1.00 91.06 99 ARG A CA 1
ATOM 777 C C . ARG A 1 99 ? -0.748 6.931 -15.325 1.00 91.06 99 ARG A C 1
ATOM 779 O O . ARG A 1 99 ? -0.346 7.690 -14.452 1.00 91.06 99 ARG A O 1
ATOM 786 N N . LYS A 1 100 ? -1.884 6.246 -15.172 1.00 92.75 100 LYS A N 1
ATOM 787 C CA . LYS A 1 100 ? -2.737 6.360 -13.972 1.00 92.75 100 LYS A CA 1
ATOM 788 C C . LYS A 1 100 ? -2.147 5.676 -12.727 1.00 92.75 100 LYS A C 1
ATOM 790 O O . LYS A 1 100 ? -2.561 5.981 -11.612 1.00 92.75 100 LYS A O 1
ATOM 795 N N . ALA A 1 101 ? -1.199 4.751 -12.902 1.00 91.38 101 ALA A N 1
ATOM 796 C CA . ALA A 1 101 ? -0.675 3.921 -11.815 1.00 91.38 101 ALA A CA 1
ATOM 797 C C . ALA A 1 101 ? 0.050 4.720 -10.706 1.00 91.38 101 ALA A C 1
ATOM 799 O O . ALA A 1 101 ? -0.258 4.476 -9.540 1.00 91.38 101 ALA A O 1
ATOM 800 N N . PRO A 1 102 ? 0.931 5.701 -11.001 1.00 94.44 102 PRO A N 1
ATOM 801 C CA . PRO A 1 102 ? 1.513 6.564 -9.966 1.00 94.44 102 PRO A CA 1
ATOM 802 C C . PRO A 1 102 ? 0.486 7.356 -9.165 1.00 94.44 102 PRO A C 1
ATOM 804 O O . PRO A 1 102 ? 0.580 7.419 -7.946 1.00 94.44 102 PRO A O 1
ATOM 807 N N . TRP A 1 103 ? -0.535 7.914 -9.813 1.00 94.75 103 TRP A N 1
ATOM 808 C CA . TRP A 1 103 ? -1.575 8.667 -9.109 1.00 94.75 103 TRP A CA 1
ATOM 809 C C . TRP A 1 103 ? -2.334 7.792 -8.111 1.00 94.75 103 TRP A C 1
ATOM 811 O O . TRP A 1 103 ? -2.540 8.193 -6.966 1.00 94.75 103 TRP A O 1
ATOM 821 N N . LEU A 1 104 ? -2.681 6.565 -8.518 1.00 93.12 104 LEU A N 1
ATOM 822 C CA . LEU A 1 104 ? -3.298 5.590 -7.623 1.00 9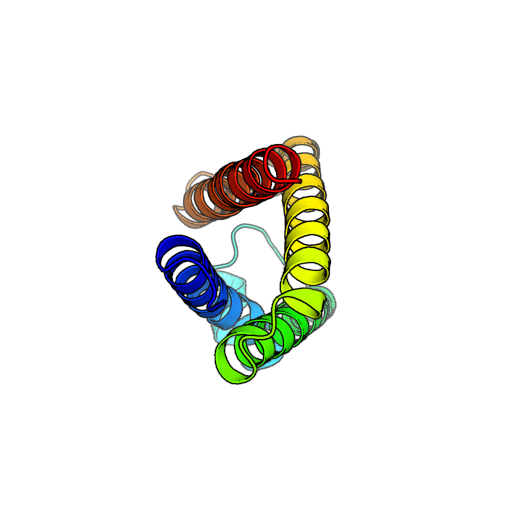3.12 104 LEU A CA 1
ATOM 823 C C . LEU A 1 104 ? -2.353 5.191 -6.480 1.00 93.12 104 LEU A C 1
ATOM 825 O O . LEU A 1 104 ? -2.796 5.083 -5.341 1.00 93.12 104 LEU A O 1
ATOM 829 N N . TRP A 1 105 ? -1.061 5.021 -6.764 1.00 94.50 105 TRP A N 1
ATOM 830 C CA . TRP A 1 105 ? -0.038 4.749 -5.754 1.00 94.50 105 TRP A CA 1
ATOM 831 C C . TRP A 1 105 ? 0.003 5.842 -4.679 1.00 94.50 105 TRP A C 1
ATOM 833 O O . TRP A 1 105 ? -0.173 5.545 -3.497 1.00 94.50 105 TRP A O 1
ATOM 843 N N . PHE A 1 106 ? 0.152 7.109 -5.074 1.00 95.69 106 PHE A N 1
ATOM 844 C CA . PHE A 1 106 ? 0.169 8.228 -4.128 1.00 95.69 106 PHE A CA 1
ATOM 845 C C . PHE A 1 106 ? -1.144 8.337 -3.352 1.00 95.69 106 PHE A C 1
ATOM 847 O O . PHE A 1 106 ? -1.109 8.501 -2.134 1.00 95.69 106 PHE A O 1
ATOM 854 N N . LEU A 1 107 ? -2.294 8.179 -4.016 1.00 94.88 107 LEU A N 1
ATOM 855 C CA . LEU A 1 107 ? -3.596 8.190 -3.351 1.00 94.88 107 LEU A CA 1
ATOM 856 C C . LEU A 1 107 ? -3.677 7.121 -2.253 1.00 94.88 107 LEU A C 1
ATOM 858 O O . LEU A 1 107 ? -4.051 7.430 -1.124 1.00 94.88 107 LEU A O 1
ATOM 862 N N . VAL A 1 108 ? -3.299 5.879 -2.566 1.00 92.56 108 VAL A N 1
ATOM 863 C CA . VAL A 1 108 ? -3.346 4.750 -1.628 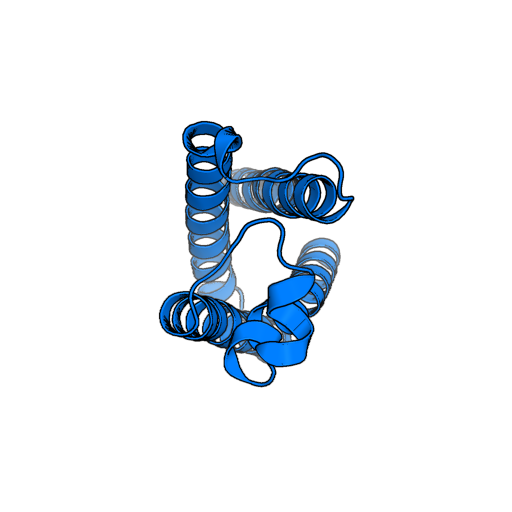1.00 92.56 108 VAL A CA 1
ATOM 864 C C . VAL A 1 108 ? -2.423 4.978 -0.434 1.00 92.56 108 VAL A C 1
ATOM 866 O O . VAL A 1 108 ? -2.850 4.802 0.710 1.00 92.56 108 VAL A O 1
ATOM 869 N N . TYR A 1 109 ? -1.175 5.385 -0.670 1.00 94.06 109 TYR A N 1
ATOM 870 C CA . TYR A 1 109 ? -0.204 5.567 0.409 1.00 94.06 109 TYR A CA 1
ATOM 871 C C . TYR A 1 109 ? -0.538 6.773 1.292 1.00 94.06 109 TYR A C 1
ATOM 873 O O . TYR A 1 109 ? -0.540 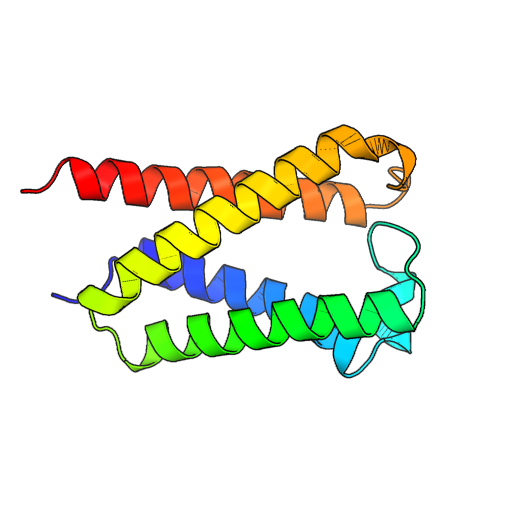6.640 2.516 1.00 94.06 109 TYR A O 1
ATOM 881 N N . LEU A 1 110 ? -0.930 7.908 0.707 1.00 95.81 110 LEU A N 1
ATOM 882 C CA . LEU A 1 110 ? -1.323 9.096 1.469 1.00 95.81 110 LEU A CA 1
ATOM 883 C C . LEU A 1 110 ? -2.617 8.880 2.256 1.00 95.81 110 LEU A C 1
ATOM 885 O O . LEU A 1 110 ? -2.691 9.251 3.430 1.00 95.81 110 LEU A O 1
ATOM 889 N N . ALA A 1 111 ? -3.619 8.232 1.653 1.00 93.88 111 ALA A N 1
ATOM 890 C CA . ALA A 1 111 ? -4.836 7.859 2.366 1.00 93.88 111 ALA A CA 1
ATOM 891 C C . ALA A 1 111 ? -4.525 6.899 3.523 1.00 93.88 111 ALA A C 1
ATOM 893 O O . ALA A 1 111 ? -5.063 7.063 4.617 1.00 93.88 111 ALA A O 1
ATOM 894 N N . SER A 1 112 ? -3.614 5.942 3.320 1.00 91.69 112 SER A N 1
ATOM 895 C CA . SER A 1 112 ? -3.190 5.014 4.373 1.00 91.69 112 SER A CA 1
ATOM 896 C C . SER A 1 112 ? -2.506 5.732 5.535 1.00 91.69 112 SER A C 1
ATOM 898 O O . SER A 1 112 ? -2.848 5.452 6.686 1.00 91.69 112 SER A O 1
ATOM 900 N N . VAL A 1 113 ? -1.622 6.700 5.263 1.00 94.81 113 VAL A N 1
ATOM 901 C CA . VAL A 1 113 ? -1.000 7.552 6.294 1.00 94.81 113 VAL A CA 1
ATOM 902 C C . VAL A 1 113 ? -2.063 8.331 7.072 1.00 94.81 113 VAL A C 1
ATOM 904 O O . VAL A 1 113 ? -2.072 8.298 8.303 1.00 94.81 113 VAL A O 1
ATOM 907 N N . ALA A 1 114 ? -2.992 8.989 6.372 1.00 94.25 114 ALA A N 1
ATOM 908 C CA . ALA A 1 114 ? -4.035 9.796 7.001 1.00 94.25 114 ALA A CA 1
ATOM 909 C C . ALA A 1 114 ? -4.965 8.952 7.889 1.00 94.25 114 ALA A C 1
ATOM 911 O O . ALA A 1 114 ? -5.226 9.307 9.041 1.00 94.25 114 ALA A O 1
ATOM 912 N N . VAL A 1 115 ? -5.438 7.811 7.379 1.00 91.69 115 VAL A N 1
ATOM 913 C CA . VAL A 1 115 ? -6.372 6.935 8.098 1.00 91.69 115 VAL A CA 1
ATOM 914 C C . VAL A 1 115 ? -5.695 6.284 9.301 1.00 91.69 115 VAL A C 1
ATOM 916 O O . VAL A 1 115 ? -6.229 6.347 10.411 1.00 91.69 115 VAL A O 1
ATOM 919 N N . SER A 1 116 ? -4.512 5.690 9.121 1.00 90.19 116 SER A N 1
ATOM 920 C CA . SER A 1 116 ? -3.797 5.040 10.227 1.00 90.19 116 SER A CA 1
ATOM 921 C C . SER A 1 116 ? -3.342 6.047 11.290 1.00 90.19 116 SER A C 1
ATOM 923 O O . SER A 1 116 ? -3.541 5.796 12.481 1.00 90.19 116 SER A O 1
ATOM 925 N N . GLY A 1 117 ? -2.862 7.229 10.886 1.00 91.44 117 GLY A N 1
ATOM 926 C CA . GLY A 1 117 ? -2.532 8.331 11.793 1.00 91.44 117 GLY A CA 1
ATOM 927 C C . GLY A 1 117 ? -3.738 8.814 12.604 1.00 91.44 117 GLY A C 1
ATOM 928 O O . GLY A 1 117 ? -3.646 8.954 13.825 1.00 91.44 117 GLY A O 1
ATOM 929 N N . LEU A 1 118 ? -4.904 8.975 11.965 1.00 91.06 118 LEU A N 1
ATOM 930 C CA . LEU A 1 118 ? -6.146 9.353 12.645 1.00 91.06 118 LEU A CA 1
ATOM 931 C C . LEU A 1 118 ? -6.571 8.311 13.691 1.00 91.06 118 LEU A C 1
ATOM 933 O O . LEU A 1 118 ? -6.977 8.676 14.798 1.00 91.06 118 LEU A O 1
ATOM 937 N N . PHE A 1 119 ? -6.483 7.017 13.369 1.00 87.44 119 PHE A N 1
ATOM 938 C CA . PHE A 1 119 ? -6.815 5.952 14.318 1.00 87.44 119 PHE A CA 1
ATOM 939 C C . PHE A 1 119 ? -5.838 5.891 15.497 1.00 87.44 119 PHE A C 1
ATOM 941 O O . PHE A 1 119 ? -6.289 5.715 16.631 1.00 87.44 119 PHE A O 1
ATOM 948 N N . LEU A 1 120 ? -4.536 6.075 15.262 1.00 87.69 120 LEU A N 1
ATOM 949 C CA . LEU A 1 120 ? -3.530 6.131 16.328 1.00 87.69 120 LEU A CA 1
ATOM 950 C C . LEU A 1 120 ? -3.734 7.348 17.236 1.00 87.69 120 LEU A C 1
ATOM 952 O O . LEU A 1 120 ? -3.705 7.213 18.460 1.00 87.69 120 LEU A O 1
ATOM 956 N N . TRP A 1 121 ? -4.024 8.515 16.657 1.00 88.12 121 TRP A N 1
ATOM 957 C CA . TRP A 1 121 ? -4.326 9.727 17.417 1.00 88.12 121 TRP A CA 1
ATOM 958 C C . TRP A 1 121 ? -5.581 9.560 18.285 1.00 88.12 121 TRP A C 1
ATOM 960 O O . TRP A 1 121 ? -5.550 9.833 19.485 1.00 88.12 121 TRP A O 1
ATOM 970 N N . ARG A 1 122 ? -6.663 9.001 17.723 1.00 85.44 122 ARG A N 1
ATOM 971 C CA . ARG A 1 122 ? -7.891 8.685 18.476 1.00 85.44 122 ARG A CA 1
ATOM 972 C C . ARG A 1 122 ? -7.671 7.633 19.564 1.00 85.44 122 ARG A C 1
ATOM 974 O O . ARG A 1 122 ? -8.347 7.682 20.589 1.00 85.44 122 ARG A O 1
ATOM 981 N N . ALA A 1 123 ? -6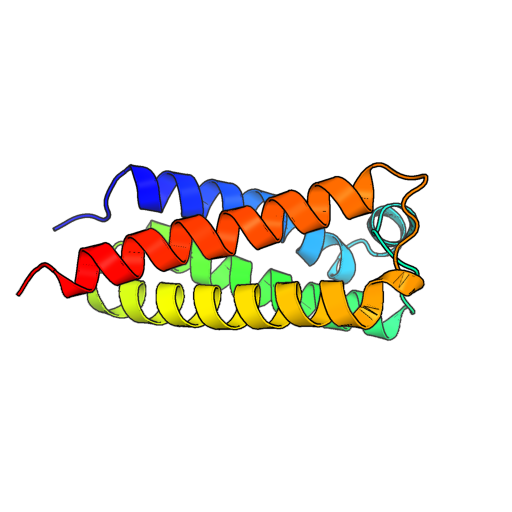.759 6.685 19.352 1.00 78.56 123 ALA A N 1
ATOM 982 C CA . ALA A 1 123 ? -6.406 5.681 20.352 1.00 78.56 123 ALA A CA 1
ATOM 983 C C . ALA A 1 123 ? -5.608 6.274 21.525 1.00 78.56 123 ALA A C 1
ATOM 985 O O . ALA A 1 123 ? -5.727 5.762 22.630 1.00 78.56 123 ALA A O 1
ATOM 986 N N . ARG A 1 124 ? -4.848 7.361 21.313 1.00 77.44 124 ARG A N 1
ATOM 987 C CA . ARG A 1 124 ? -4.147 8.094 22.385 1.00 77.44 124 ARG A CA 1
ATOM 988 C C . ARG A 1 124 ? -5.105 8.849 23.312 1.00 77.44 124 ARG A C 1
ATOM 990 O O . ARG A 1 124 ? -4.803 9.019 24.484 1.00 77.44 124 ARG A O 1
ATOM 997 N N . ALA A 1 125 ? -6.243 9.304 22.790 1.00 66.56 125 ALA A N 1
ATOM 998 C CA . ALA A 1 125 ? -7.229 10.091 23.535 1.00 66.56 125 ALA A CA 1
ATOM 999 C C . ALA A 1 125 ? -8.165 9.253 24.431 1.00 66.56 125 ALA A C 1
ATOM 1001 O O . ALA A 1 125 ? -9.050 9.812 25.076 1.00 66.56 125 ALA A O 1
ATOM 1002 N N . ARG A 1 126 ? -8.020 7.921 24.451 1.00 57.59 126 ARG A N 1
ATOM 1003 C CA . ARG A 1 126 ? -8.798 7.027 25.318 1.00 57.59 126 ARG A CA 1
ATOM 1004 C C . ARG A 1 126 ? -7.847 6.411 26.354 1.00 57.59 126 ARG A C 1
ATOM 1006 O O . ARG A 1 126 ? -6.883 5.788 25.910 1.00 57.59 126 ARG A O 1
ATOM 1013 N N . PRO A 1 127 ? -8.078 6.621 27.664 1.00 48.75 127 PRO A N 1
ATOM 1014 C CA . PRO A 1 127 ? -7.242 6.059 28.724 1.00 48.75 127 PRO A CA 1
ATOM 1015 C C . PRO A 1 127 ? -7.252 4.525 28.722 1.00 48.75 127 PRO A C 1
ATOM 1017 O O . PRO A 1 127 ? -8.262 3.926 28.272 1.00 48.75 127 PRO A O 1
#

Solvent-accessible surface area (backbone atoms only — not comparable to full-atom values): 6838 Å² total; per-residue (Å²): 123,74,74,57,68,68,58,52,52,48,48,51,54,50,40,60,53,23,53,60,37,23,28,21,48,81,39,36,86,72,35,50,85,62,42,38,42,93,69,55,76,66,58,31,32,54,51,6,49,54,28,40,53,50,33,52,53,52,51,49,49,68,72,66,50,52,64,78,64,48,56,56,52,47,52,50,52,27,54,50,28,45,52,52,44,54,51,47,66,76,46,49,90,58,46,49,74,94,43,69,43,33,60,51,48,52,51,53,32,52,50,47,31,53,54,40,47,51,52,53,53,58,55,70,76,50,134

Mean predicted aligned error: 4.78 Å

Sequence (127 aa):
PPFPAALRLFSVVVILVLIIGAGLFFAPVLVKPRWPWAVTPFNARFLGGFYTAEMVVMAALLVWNRRSPGRLVLVMAFIFTVIVSAASFINLGYFNFERKAPWLWFLVYLASVAVSGLFLWRARARP

Secondary structure (DSSP, 8-state):
-PPPHHHHHHHHHHHHHHHHHHHHHH-HHHHGGGSSS---HHHHHHHHHHHHHHHHHHHHHHHH--HHHHHHHHHHHHHHHHHHHHHHHHTGGGS-TTSHHHHHHHHHHHHHHHHHHHHHHHHHT--

pLDDT: mean 88.12, std 9.91, range [48.75, 97.94]